Protein AF-A0A967MX78-F1 (afdb_monomer_lite)

Secondary structure (DSSP, 8-state):
-HHHHHHH-GGG--S-TT-----HHHHHHHHHHHHHTT---SS---HHHHHHHHHHHT-TTS-----------

Sequence (73 aa):
MRESLAAIDDRYRAEPLDSSIYDAELEQRVIDFQRDHRLDVDGLAGQQTQIIINSLLGLEDTPRLTTSRLARE

pLDDT: mean 87.99, std 16.81, range [41.34, 98.81]

Foldseek 3Di:
DLLLLCLLDVVLHDPPSPDPDDDPSNLVSLLVVCVVVVHDNPSDCDPVVVVVSVQSNPPVPDDHPDPPPPDDD

Structure (mmCIF, N/CA/C/O backbone):
data_AF-A0A967MX78-F1
#
_entry.id   AF-A0A967MX78-F1
#
loop_
_atom_site.group_PDB
_atom_site.id
_atom_site.type_symbol
_atom_site.label_atom_id
_atom_site.label_alt_id
_atom_site.label_comp_id
_atom_site.label_asym_id
_atom_site.label_entity_id
_atom_site.label_seq_id
_atom_site.pdbx_PDB_ins_code
_atom_site.Cartn_x
_atom_site.Cartn_y
_atom_site.Cartn_z
_atom_site.occupancy
_atom_site.B_iso_or_equiv
_atom_site.auth_seq_id
_atom_site.auth_comp_id
_atom_site.auth_asym_id
_atom_site.auth_atom_id
_atom_site.pdbx_PDB_model_num
ATOM 1 N N . MET A 1 1 ? 10.729 -3.065 4.962 1.00 94.06 1 MET A N 1
ATOM 2 C CA . MET A 1 1 ? 9.681 -2.884 3.925 1.00 94.06 1 MET A CA 1
ATOM 3 C C . MET A 1 1 ? 9.084 -4.218 3.506 1.00 94.06 1 MET A C 1
ATOM 5 O O . MET A 1 1 ? 7.884 -4.381 3.668 1.00 94.06 1 MET A O 1
ATOM 9 N N . ARG A 1 2 ? 9.891 -5.177 3.022 1.00 97.81 2 ARG A N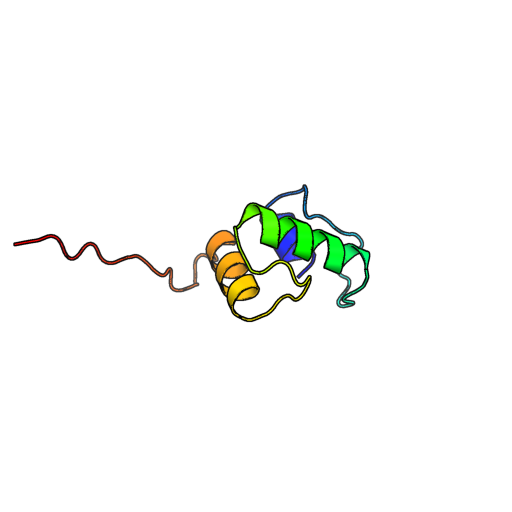 1
ATOM 10 C CA . ARG A 1 2 ? 9.430 -6.546 2.715 1.00 97.81 2 ARG A CA 1
ATOM 11 C C . ARG A 1 2 ? 8.725 -7.194 3.909 1.00 97.81 2 ARG A C 1
ATOM 13 O O . ARG A 1 2 ? 7.579 -7.607 3.784 1.00 97.81 2 ARG A O 1
ATOM 20 N N . GLU A 1 3 ? 9.358 -7.157 5.083 1.00 96.75 3 GLU A N 1
ATOM 21 C CA . GLU A 1 3 ? 8.752 -7.616 6.344 1.00 96.75 3 GLU A CA 1
ATOM 22 C C . GLU A 1 3 ? 7.435 -6.900 6.663 1.00 96.75 3 GLU A C 1
ATOM 24 O O . GLU A 1 3 ? 6.450 -7.542 7.000 1.00 96.75 3 GLU A O 1
ATOM 29 N N . SER A 1 4 ? 7.400 -5.574 6.510 1.00 95.69 4 SER A N 1
ATOM 30 C CA . SER A 1 4 ? 6.214 -4.752 6.767 1.00 95.69 4 SER A CA 1
ATOM 31 C C . SER A 1 4 ? 5.030 -5.162 5.889 1.00 95.69 4 SER A C 1
ATOM 33 O O . SER A 1 4 ? 3.930 -5.346 6.394 1.00 95.69 4 SER A O 1
ATOM 35 N N . LEU A 1 5 ? 5.253 -5.331 4.583 1.00 97.19 5 LEU A N 1
ATOM 36 C CA . LEU A 1 5 ? 4.216 -5.763 3.647 1.00 97.19 5 LEU A CA 1
ATOM 37 C C . LEU A 1 5 ? 3.747 -7.192 3.942 1.00 97.19 5 LEU A C 1
ATOM 39 O O . LEU A 1 5 ? 2.544 -7.428 3.996 1.00 97.19 5 LEU A O 1
ATOM 43 N N . ALA A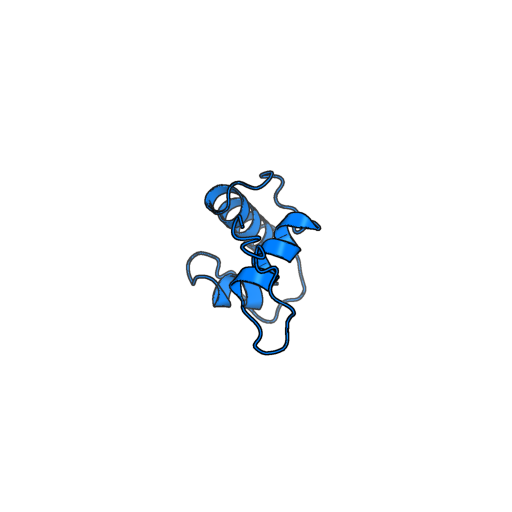 1 6 ? 4.679 -8.112 4.208 1.00 97.44 6 ALA A N 1
ATOM 44 C CA . ALA A 1 6 ? 4.355 -9.493 4.564 1.00 97.44 6 ALA A CA 1
ATOM 45 C C . ALA A 1 6 ? 3.588 -9.604 5.896 1.00 97.44 6 ALA A C 1
ATOM 47 O O . ALA A 1 6 ? 2.742 -10.480 6.045 1.00 97.44 6 ALA A O 1
ATOM 48 N N . ALA A 1 7 ? 3.866 -8.719 6.859 1.00 96.12 7 ALA A N 1
ATOM 49 C CA . ALA A 1 7 ? 3.156 -8.657 8.136 1.00 96.12 7 ALA A CA 1
ATOM 50 C C . ALA A 1 7 ? 1.734 -8.084 8.005 1.00 96.12 7 ALA A C 1
ATOM 52 O O . ALA A 1 7 ? 0.876 -8.408 8.823 1.00 96.12 7 ALA A O 1
ATOM 53 N N . ILE A 1 8 ? 1.478 -7.245 6.994 1.00 95.88 8 ILE A N 1
ATOM 54 C CA . ILE A 1 8 ? 0.133 -6.740 6.685 1.00 95.88 8 ILE A CA 1
ATOM 55 C C . ILE A 1 8 ? -0.711 -7.842 6.039 1.00 95.88 8 ILE A C 1
ATOM 57 O O . ILE A 1 8 ? -1.848 -8.062 6.454 1.00 95.88 8 ILE A O 1
ATOM 61 N N . ASP A 1 9 ? -0.175 -8.508 5.015 1.00 96.88 9 ASP A N 1
ATOM 62 C CA . ASP A 1 9 ? -0.851 -9.588 4.296 1.00 96.88 9 ASP A CA 1
ATOM 63 C C . ASP A 1 9 ? 0.180 -10.446 3.542 1.00 96.88 9 ASP A C 1
ATOM 65 O O . ASP A 1 9 ? 1.053 -9.922 2.843 1.00 96.88 9 ASP A O 1
ATOM 69 N N . ASP A 1 10 ? 0.056 -11.772 3.633 1.00 97.00 10 ASP A N 1
ATOM 70 C CA . ASP A 1 10 ? 0.987 -12.715 3.002 1.00 97.00 10 ASP A CA 1
ATOM 71 C C . ASP A 1 10 ? 1.015 -12.579 1.467 1.00 97.00 10 ASP A C 1
ATOM 73 O O . ASP A 1 10 ? 2.031 -12.865 0.834 1.00 97.00 10 ASP A O 1
ATOM 77 N N . ARG A 1 11 ? -0.046 -12.041 0.845 1.00 97.31 11 ARG A N 1
ATOM 78 C CA . ARG A 1 11 ? -0.071 -11.771 -0.606 1.00 97.31 11 ARG A CA 1
ATOM 79 C C . ARG A 1 11 ? 0.945 -10.725 -1.065 1.00 97.31 11 ARG A C 1
ATOM 81 O O . ARG A 1 11 ? 1.309 -10.710 -2.241 1.00 97.31 11 ARG A O 1
ATOM 88 N N . TYR A 1 12 ? 1.408 -9.863 -0.161 1.00 97.75 12 TYR A N 1
ATOM 89 C CA . TYR A 1 12 ? 2.444 -8.873 -0.446 1.00 97.75 12 TYR A CA 1
ATOM 90 C C . TYR A 1 12 ? 3.853 -9.363 -0.083 1.00 97.75 12 TYR A C 1
ATOM 92 O O . TYR A 1 12 ? 4.803 -8.578 -0.108 1.00 97.75 12 TYR A O 1
ATOM 100 N N . ARG A 1 13 ? 4.019 -10.647 0.259 1.00 97.81 13 ARG A N 1
ATOM 101 C CA . ARG A 1 13 ? 5.329 -11.236 0.546 1.00 97.81 13 ARG A CA 1
ATOM 102 C C . ARG A 1 13 ? 6.226 -11.198 -0.692 1.00 97.81 13 ARG A C 1
ATOM 104 O O . ARG A 1 13 ? 5.839 -11.622 -1.781 1.00 97.81 13 ARG A O 1
ATOM 111 N N . ALA A 1 14 ? 7.454 -10.741 -0.491 1.00 96.75 14 ALA A N 1
ATOM 112 C CA . ALA A 1 14 ? 8.525 -10.794 -1.475 1.00 96.75 14 ALA A CA 1
ATOM 113 C C . ALA A 1 14 ? 9.798 -11.288 -0.778 1.00 96.75 14 ALA A C 1
ATOM 115 O O . ALA A 1 14 ? 10.169 -10.750 0.273 1.00 96.75 14 ALA A O 1
ATOM 116 N N . GLU A 1 15 ? 10.497 -12.261 -1.362 1.00 95.62 15 GLU A N 1
ATOM 117 C CA . GLU A 1 15 ? 11.690 -12.872 -0.761 1.00 95.62 15 GLU A CA 1
ATOM 118 C C . GLU A 1 15 ? 13.012 -12.343 -1.349 1.00 95.62 15 GLU A C 1
ATOM 120 O O . GLU A 1 15 ? 13.073 -11.979 -2.518 1.00 95.62 15 GLU A O 1
ATOM 125 N N . PRO A 1 16 ? 14.099 -12.305 -0.562 1.00 97.06 16 PRO A N 1
ATOM 126 C CA . PRO A 1 16 ? 14.171 -12.667 0.851 1.00 97.06 16 PRO A CA 1
ATOM 127 C C . PRO A 1 16 ? 13.693 -11.517 1.754 1.00 97.06 16 PRO A C 1
ATOM 129 O O . PRO A 1 16 ? 13.885 -10.343 1.439 1.00 97.06 16 PRO A O 1
ATOM 132 N N . LEU A 1 17 ? 13.030 -11.852 2.867 1.00 95.94 17 LEU A N 1
ATOM 133 C CA . LEU A 1 17 ? 12.361 -10.866 3.733 1.00 95.94 17 LEU A CA 1
ATOM 134 C C . LEU A 1 17 ? 13.325 -9.864 4.382 1.00 95.94 17 LEU A C 1
ATOM 136 O O . LEU A 1 17 ? 12.956 -8.707 4.567 1.00 95.94 17 LEU A O 1
ATOM 140 N N . ASP A 1 18 ? 14.546 -10.295 4.685 1.00 95.94 18 ASP A N 1
ATOM 141 C CA . ASP A 1 18 ? 15.609 -9.508 5.317 1.00 95.94 18 ASP A CA 1
ATOM 142 C C . ASP A 1 18 ? 16.390 -8.624 4.327 1.00 95.94 18 ASP A C 1
ATOM 144 O O . ASP A 1 18 ? 17.265 -7.853 4.729 1.00 95.94 18 ASP A O 1
ATOM 148 N N . SER A 1 19 ? 16.066 -8.686 3.030 1.00 96.38 19 SER A N 1
ATOM 149 C CA . SER A 1 19 ? 16.683 -7.817 2.030 1.00 96.38 19 SER A CA 1
ATOM 150 C C . SER A 1 19 ? 16.291 -6.354 2.233 1.00 96.38 19 SER A C 1
ATOM 152 O O . SER A 1 19 ? 15.113 -5.992 2.312 1.00 96.38 19 SER A O 1
ATOM 154 N N . SER A 1 20 ? 17.301 -5.485 2.219 1.00 93.69 20 SER A N 1
ATOM 155 C CA . SER A 1 20 ? 17.138 -4.030 2.178 1.00 93.69 20 SER A CA 1
ATOM 156 C C . SER A 1 20 ? 17.018 -3.470 0.754 1.00 93.69 20 SER A C 1
ATOM 158 O O . SER A 1 20 ? 16.807 -2.267 0.592 1.00 93.69 20 SER A O 1
ATOM 160 N N . ILE A 1 21 ? 17.146 -4.311 -0.280 1.00 97.69 21 ILE A N 1
ATOM 161 C CA . ILE A 1 21 ? 17.103 -3.891 -1.683 1.00 97.69 21 ILE A CA 1
ATOM 162 C C . ILE A 1 21 ? 15.659 -3.700 -2.149 1.00 97.69 21 ILE A C 1
ATOM 164 O O . ILE A 1 21 ? 14.793 -4.555 -1.947 1.00 97.69 21 ILE A O 1
ATOM 168 N N . TYR A 1 22 ? 15.430 -2.569 -2.817 1.00 97.06 22 TYR A N 1
ATOM 169 C CA . TYR A 1 22 ? 14.194 -2.272 -3.529 1.00 97.06 22 TYR A CA 1
ATOM 170 C C . TYR A 1 22 ? 14.334 -2.676 -4.998 1.00 97.06 22 TYR A C 1
ATOM 172 O O . TYR A 1 22 ? 14.814 -1.903 -5.823 1.00 97.06 22 TYR A O 1
ATOM 180 N N . ASP A 1 23 ? 13.990 -3.924 -5.297 1.00 98.12 23 ASP A N 1
ATOM 181 C CA . ASP A 1 23 ? 14.027 -4.506 -6.641 1.00 98.12 23 ASP A CA 1
ATOM 182 C C . ASP A 1 23 ? 12.618 -4.601 -7.257 1.00 98.12 23 ASP A C 1
ATOM 184 O O . ASP A 1 23 ? 11.621 -4.210 -6.648 1.00 98.12 23 ASP A O 1
ATOM 188 N N . ALA A 1 24 ? 12.543 -5.147 -8.472 1.00 98.25 24 ALA A N 1
ATOM 189 C CA . ALA A 1 24 ? 11.301 -5.270 -9.231 1.00 98.25 24 ALA A CA 1
ATOM 190 C C . ALA A 1 24 ? 10.239 -6.146 -8.543 1.00 98.25 24 ALA A C 1
ATOM 192 O O . ALA A 1 24 ? 9.045 -5.944 -8.755 1.00 98.25 24 ALA A O 1
ATO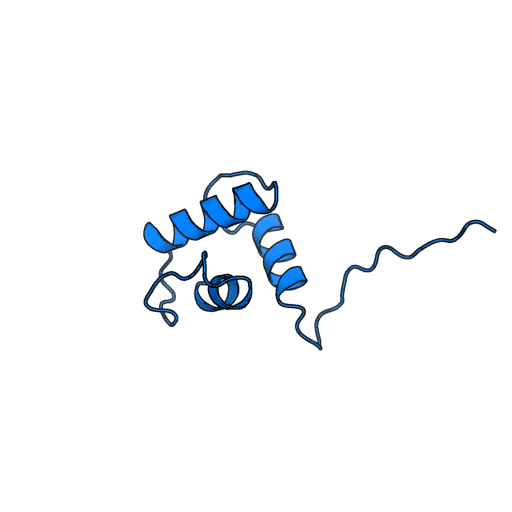M 193 N N . GLU A 1 25 ? 10.644 -7.121 -7.724 1.00 98.31 25 GLU A N 1
ATOM 194 C CA . GLU A 1 25 ? 9.683 -7.943 -6.992 1.00 98.31 25 GLU A CA 1
ATOM 195 C C . GLU A 1 25 ? 9.031 -7.115 -5.880 1.00 98.31 25 GLU A C 1
ATOM 197 O O . GLU A 1 25 ? 7.804 -7.083 -5.777 1.00 98.31 25 GLU A O 1
ATOM 202 N N . LEU A 1 26 ? 9.836 -6.400 -5.083 1.00 98.44 26 LEU A N 1
ATOM 203 C CA . LEU A 1 26 ? 9.309 -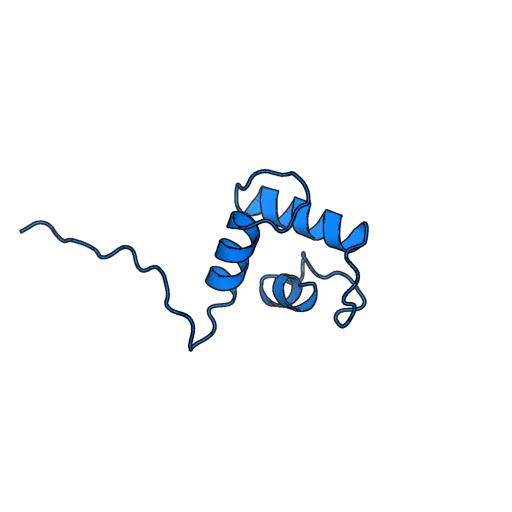5.515 -4.044 1.00 98.44 26 LEU A CA 1
ATOM 204 C C . LEU A 1 26 ? 8.463 -4.384 -4.641 1.00 98.44 26 LEU A C 1
ATOM 206 O O . LEU A 1 26 ? 7.393 -4.088 -4.111 1.00 98.44 26 LEU A O 1
ATOM 210 N N . GLU A 1 27 ? 8.900 -3.791 -5.751 1.00 98.69 27 GLU A N 1
ATOM 211 C CA . GLU A 1 27 ? 8.137 -2.776 -6.481 1.00 98.69 27 GLU A CA 1
ATOM 212 C C . GLU A 1 27 ? 6.757 -3.303 -6.891 1.00 98.69 27 GLU A C 1
ATOM 214 O O . GLU A 1 27 ? 5.746 -2.649 -6.633 1.00 98.69 27 GLU A O 1
ATOM 219 N N . GLN A 1 28 ? 6.683 -4.523 -7.433 1.00 98.69 28 GLN A N 1
ATOM 220 C CA . GLN A 1 28 ? 5.407 -5.130 -7.802 1.00 98.69 28 GLN A CA 1
ATOM 221 C C . GLN A 1 28 ? 4.487 -5.326 -6.588 1.00 98.69 28 GLN A C 1
ATOM 223 O O . GLN A 1 28 ? 3.287 -5.065 -6.682 1.00 98.69 28 GLN A O 1
ATOM 228 N N . ARG A 1 29 ? 5.031 -5.709 -5.423 1.00 98.69 29 ARG A N 1
ATOM 229 C CA . ARG A 1 29 ? 4.231 -5.799 -4.186 1.00 9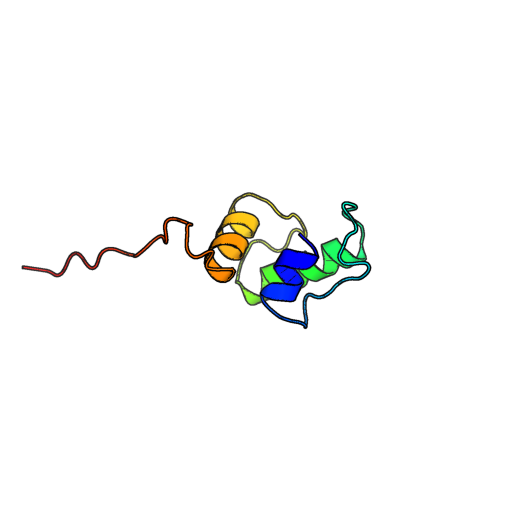8.69 29 ARG A CA 1
ATOM 230 C C . ARG A 1 29 ? 3.737 -4.443 -3.708 1.00 98.69 29 ARG A C 1
ATOM 232 O O . ARG A 1 29 ? 2.621 -4.354 -3.203 1.00 98.69 29 ARG A O 1
ATOM 239 N N . VAL A 1 30 ? 4.533 -3.390 -3.882 1.00 98.56 30 VAL A N 1
ATOM 240 C CA . VAL A 1 30 ? 4.107 -2.021 -3.570 1.00 98.56 30 VAL A CA 1
ATOM 241 C C . VAL A 1 30 ? 3.002 -1.564 -4.517 1.00 98.56 30 VAL A C 1
ATOM 243 O O . VAL A 1 30 ? 2.024 -0.993 -4.045 1.00 98.56 30 VAL A O 1
ATOM 246 N N . ILE A 1 31 ? 3.091 -1.876 -5.810 1.00 98.81 31 ILE A N 1
ATOM 247 C CA . ILE A 1 31 ? 2.032 -1.596 -6.793 1.00 98.81 31 ILE A CA 1
ATOM 248 C C . ILE A 1 31 ? 0.719 -2.278 -6.397 1.00 98.81 31 ILE A C 1
ATOM 250 O O . ILE A 1 31 ? -0.341 -1.648 -6.418 1.00 98.81 31 ILE A O 1
ATOM 254 N N . ASP A 1 32 ? 0.773 -3.558 -6.029 1.00 98.75 32 ASP A N 1
ATOM 255 C CA . ASP A 1 32 ? -0.417 -4.314 -5.631 1.00 98.75 32 ASP A CA 1
ATOM 256 C C . ASP A 1 32 ? -1.024 -3.732 -4.346 1.00 98.75 32 ASP A C 1
ATOM 258 O O . ASP A 1 32 ? -2.223 -3.457 -4.289 1.00 98.75 32 ASP A O 1
ATOM 262 N N . PHE A 1 33 ? -0.179 -3.415 -3.361 1.00 98.62 33 PHE A N 1
ATOM 263 C CA . PHE A 1 33 ? -0.590 -2.724 -2.143 1.00 98.62 33 PHE A CA 1
ATOM 264 C C . PHE A 1 33 ? -1.256 -1.371 -2.437 1.00 98.62 33 PHE A C 1
ATOM 266 O O . PHE A 1 33 ? -2.334 -1.074 -1.921 1.00 98.62 33 PHE A O 1
ATOM 273 N N . GLN A 1 34 ? -0.656 -0.546 -3.294 1.00 98.75 34 GLN A N 1
ATOM 274 C CA . GLN A 1 34 ? -1.210 0.755 -3.665 1.00 98.75 34 GLN A CA 1
ATOM 275 C C . GLN A 1 34 ? -2.590 0.622 -4.311 1.00 98.75 34 GLN A C 1
ATOM 277 O O . GLN A 1 34 ? -3.508 1.357 -3.942 1.00 98.75 34 GLN A O 1
ATOM 282 N N . ARG A 1 35 ? -2.769 -0.340 -5.224 1.00 98.56 35 ARG A N 1
ATOM 283 C CA . ARG A 1 35 ? -4.064 -0.609 -5.870 1.00 98.56 35 ARG A CA 1
ATOM 284 C C . ARG A 1 35 ? -5.134 -0.982 -4.853 1.00 98.56 35 ARG A C 1
ATOM 286 O O . ARG A 1 35 ? -6.223 -0.407 -4.869 1.00 98.56 35 ARG A O 1
ATOM 293 N N . ASP A 1 36 ? -4.811 -1.896 -3.949 1.00 98.38 36 ASP A N 1
ATOM 294 C CA . ASP A 1 36 ? -5.766 -2.416 -2.973 1.00 98.38 36 ASP A CA 1
ATOM 295 C C . ASP A 1 36 ? -6.165 -1.377 -1.921 1.00 98.38 36 ASP A C 1
ATOM 297 O O . ASP A 1 36 ? -7.311 -1.347 -1.466 1.00 98.38 36 ASP A O 1
ATOM 301 N N . HIS A 1 37 ? -5.243 -0.475 -1.582 1.00 97.06 37 HIS A N 1
ATOM 302 C CA . HIS A 1 37 ? -5.463 0.610 -0.628 1.00 97.06 37 HIS A CA 1
ATOM 303 C C . HIS A 1 37 ? -5.846 1.949 -1.285 1.00 97.06 37 HIS A C 1
ATOM 305 O O . HIS A 1 37 ? -5.969 2.953 -0.584 1.00 97.06 37 HIS A O 1
ATOM 311 N N . ARG A 1 38 ? -6.113 1.961 -2.603 1.00 97.31 38 ARG A N 1
ATOM 312 C CA . ARG A 1 38 ? -6.551 3.136 -3.387 1.00 97.31 38 ARG A CA 1
ATOM 313 C C . ARG A 1 38 ? -5.588 4.329 -3.304 1.00 97.31 38 ARG A C 1
ATOM 315 O O . ARG A 1 38 ? -6.021 5.475 -3.190 1.00 97.31 38 ARG A O 1
ATOM 322 N N . LEU A 1 39 ? -4.294 4.039 -3.346 1.00 97.44 39 LEU A N 1
ATOM 323 C CA . LEU A 1 39 ? -3.212 5.018 -3.434 1.00 97.44 39 LEU A CA 1
ATOM 324 C C . LEU A 1 39 ? -2.854 5.305 -4.899 1.00 97.44 39 LEU A C 1
ATOM 326 O O . LEU A 1 39 ? -3.290 4.593 -5.806 1.00 97.44 39 LEU A O 1
ATOM 330 N N . ASP A 1 40 ? -2.021 6.323 -5.118 1.00 97.50 40 ASP A N 1
ATOM 331 C CA . ASP A 1 40 ? -1.349 6.509 -6.403 1.00 97.50 40 ASP A CA 1
ATOM 332 C C . ASP A 1 40 ? -0.481 5.277 -6.697 1.00 97.50 40 ASP A C 1
ATOM 334 O O . ASP A 1 40 ? 0.322 4.858 -5.864 1.00 97.50 40 ASP A O 1
ATOM 338 N N . VAL A 1 41 ? -0.691 4.658 -7.861 1.00 98.38 41 VAL A N 1
ATOM 339 C CA . VAL A 1 41 ? -0.072 3.378 -8.240 1.00 98.38 41 VAL A CA 1
ATOM 340 C C . VAL A 1 41 ? 1.189 3.641 -9.058 1.00 98.38 41 VAL A C 1
ATOM 342 O O . VAL A 1 41 ? 1.210 3.455 -10.276 1.00 98.38 41 VAL A O 1
ATOM 345 N N . ASP A 1 42 ? 2.220 4.137 -8.389 1.00 98.00 42 ASP A N 1
ATOM 346 C CA . ASP A 1 42 ? 3.506 4.508 -8.988 1.00 98.00 42 ASP A CA 1
ATOM 347 C C . ASP A 1 42 ? 4.642 3.530 -8.650 1.00 98.00 42 ASP A C 1
ATOM 349 O O . ASP A 1 42 ? 5.755 3.693 -9.143 1.00 98.00 42 ASP A O 1
ATOM 353 N N . GLY A 1 43 ? 4.372 2.519 -7.817 1.00 97.94 43 GLY A N 1
ATOM 354 C CA . GLY A 1 43 ? 5.376 1.569 -7.345 1.00 97.94 43 GLY A CA 1
ATOM 355 C C . GLY A 1 43 ? 6.396 2.181 -6.392 1.00 97.94 43 GLY A C 1
ATOM 356 O O . GLY A 1 43 ? 7.390 1.532 -6.080 1.00 97.94 43 GLY A O 1
ATOM 357 N N . LEU A 1 44 ? 6.167 3.399 -5.894 1.00 98.06 44 LEU A N 1
ATOM 358 C CA . LEU A 1 44 ? 7.031 4.078 -4.939 1.00 98.06 44 LEU A CA 1
ATOM 359 C C . LEU A 1 44 ? 6.430 4.032 -3.531 1.00 98.06 44 LEU A C 1
ATOM 361 O O . LEU A 1 44 ? 5.307 4.461 -3.255 1.00 98.06 44 LEU A O 1
ATOM 365 N N . ALA A 1 45 ? 7.235 3.597 -2.566 1.00 96.12 45 ALA A N 1
ATOM 366 C CA . ALA A 1 45 ? 6.885 3.665 -1.150 1.00 96.12 45 ALA A CA 1
ATOM 367 C C . ALA A 1 45 ? 7.052 5.094 -0.584 1.00 96.12 45 ALA A C 1
ATOM 369 O O . ALA A 1 45 ? 7.811 5.321 0.361 1.00 96.12 45 ALA A O 1
ATOM 370 N N . GLY A 1 46 ? 6.363 6.068 -1.187 1.00 96.44 46 GLY A N 1
ATOM 371 C CA . GLY A 1 46 ? 6.344 7.468 -0.765 1.00 96.44 46 GLY A CA 1
ATOM 372 C C . GLY A 1 46 ? 5.605 7.696 0.558 1.00 96.44 46 GLY A C 1
ATOM 373 O O . GLY A 1 46 ? 5.161 6.759 1.222 1.00 96.44 46 GLY A O 1
ATOM 374 N N . GLN A 1 47 ? 5.450 8.967 0.945 1.00 96.50 47 GLN A N 1
ATOM 375 C CA . GLN A 1 47 ? 4.881 9.346 2.246 1.00 96.50 47 GLN A CA 1
ATOM 376 C C . GLN A 1 47 ? 3.513 8.698 2.511 1.00 96.50 47 GLN A C 1
ATOM 378 O O . GLN A 1 47 ? 3.317 8.124 3.578 1.00 96.50 47 GLN A O 1
ATOM 383 N N . GLN A 1 48 ? 2.583 8.753 1.551 1.00 96.12 48 GLN A N 1
ATOM 384 C CA . GLN A 1 48 ? 1.243 8.185 1.738 1.00 96.12 48 GLN A CA 1
ATOM 385 C C . GLN A 1 48 ? 1.283 6.663 1.896 1.00 96.12 48 GLN A C 1
ATOM 387 O O . GLN A 1 48 ? 0.688 6.129 2.830 1.00 96.12 48 GLN A O 1
ATOM 392 N N . THR A 1 49 ? 2.059 5.970 1.058 1.00 97.62 49 THR A N 1
ATOM 393 C CA . THR A 1 49 ? 2.276 4.523 1.175 1.00 97.62 49 THR A CA 1
ATOM 394 C C . THR A 1 49 ? 2.800 4.153 2.567 1.00 97.62 49 THR A C 1
ATOM 396 O O . THR A 1 49 ? 2.256 3.259 3.213 1.00 97.62 49 THR A O 1
ATOM 399 N N . GLN A 1 50 ? 3.794 4.886 3.081 1.00 95.62 50 GLN A N 1
ATOM 400 C CA . GLN A 1 50 ? 4.360 4.645 4.413 1.00 95.62 50 GLN A CA 1
ATOM 401 C C . GLN A 1 50 ? 3.367 4.924 5.548 1.00 95.62 50 GLN A C 1
ATOM 403 O O . GLN A 1 50 ? 3.321 4.161 6.512 1.00 95.62 50 GLN A O 1
ATOM 408 N N . ILE A 1 51 ? 2.549 5.978 5.442 1.00 93.88 51 ILE A N 1
ATOM 409 C CA . ILE A 1 51 ? 1.504 6.276 6.434 1.00 93.88 51 ILE A CA 1
ATOM 410 C C . ILE A 1 51 ? 0.524 5.107 6.543 1.00 93.88 51 ILE A C 1
ATOM 412 O O . ILE A 1 51 ? 0.216 4.674 7.656 1.00 93.88 51 ILE A O 1
ATOM 416 N N . ILE A 1 52 ? 0.057 4.570 5.412 1.00 94.88 52 ILE A N 1
ATOM 417 C CA . ILE A 1 52 ? -0.890 3.450 5.420 1.00 94.88 52 ILE A CA 1
ATOM 418 C C . ILE A 1 52 ? -0.230 2.182 5.966 1.00 94.88 52 ILE A C 1
ATOM 420 O O . ILE A 1 52 ? -0.814 1.540 6.836 1.00 94.88 52 ILE A O 1
ATOM 424 N N . ILE A 1 53 ? 0.996 1.856 5.542 1.00 94.94 53 ILE A N 1
ATOM 425 C CA . ILE A 1 53 ? 1.742 0.699 6.066 1.00 94.94 53 ILE A CA 1
ATOM 426 C C . ILE A 1 53 ? 1.867 0.777 7.591 1.00 94.94 53 ILE A C 1
ATOM 428 O O . ILE A 1 53 ? 1.494 -0.163 8.289 1.00 94.94 53 ILE A O 1
ATOM 432 N N . ASN A 1 54 ? 2.319 1.915 8.122 1.00 91.69 54 ASN A N 1
ATOM 433 C CA . ASN A 1 54 ? 2.489 2.094 9.565 1.00 91.69 54 ASN A CA 1
ATOM 434 C C . ASN A 1 54 ? 1.151 2.033 10.318 1.00 91.69 54 ASN A C 1
ATOM 436 O O . ASN A 1 54 ? 1.081 1.471 11.409 1.00 91.69 54 ASN A O 1
ATOM 440 N N . SER A 1 55 ? 0.081 2.567 9.723 1.00 90.19 55 SER A N 1
ATOM 441 C CA . SER A 1 55 ? -1.263 2.522 10.311 1.00 90.19 55 SER A CA 1
ATOM 442 C C . SER A 1 55 ? -1.810 1.094 10.402 1.00 90.19 55 SER A C 1
ATOM 444 O O . SER A 1 55 ? -2.455 0.754 11.393 1.00 90.19 55 SER A O 1
ATOM 446 N N . LEU A 1 56 ? -1.549 0.260 9.389 1.00 91.75 56 LEU A N 1
ATOM 447 C CA . LEU A 1 56 ? -2.002 -1.135 9.332 1.00 91.75 56 LEU A CA 1
ATOM 448 C C . LEU A 1 56 ? -1.187 -2.059 10.236 1.00 91.75 56 LEU A C 1
ATOM 450 O O . LEU A 1 56 ? -1.759 -2.951 10.855 1.00 91.75 56 LEU A O 1
ATOM 454 N N . LEU A 1 57 ? 0.121 -1.819 10.356 1.00 90.06 57 LEU A N 1
ATOM 455 C CA . LEU A 1 57 ? 0.982 -2.566 11.276 1.00 90.06 57 LEU A CA 1
ATOM 456 C C . LEU A 1 57 ? 0.606 -2.350 12.742 1.00 90.06 57 LEU A C 1
ATOM 458 O O . LEU A 1 57 ? 0.951 -3.173 13.584 1.00 90.06 57 LEU A O 1
ATOM 462 N N . GLY A 1 58 ? -0.104 -1.258 13.046 1.00 72.88 58 GLY A N 1
ATOM 463 C CA . GLY A 1 58 ? -0.734 -1.050 14.341 1.00 72.88 58 GLY A CA 1
ATOM 464 C C . GLY A 1 58 ? 0.226 -1.187 15.518 1.00 72.88 58 GLY A C 1
ATOM 465 O O . GLY A 1 58 ? -0.229 -1.655 16.563 1.00 72.88 58 GLY A O 1
ATOM 466 N N . LEU A 1 59 ? 1.502 -0.800 15.345 1.00 63.09 59 LEU A N 1
ATOM 467 C CA . LEU A 1 59 ? 2.543 -0.908 16.371 1.00 63.09 59 LEU A CA 1
ATOM 468 C C . LEU A 1 59 ? 1.975 -0.335 17.672 1.00 63.09 59 LEU A C 1
ATOM 470 O O . LEU A 1 59 ? 1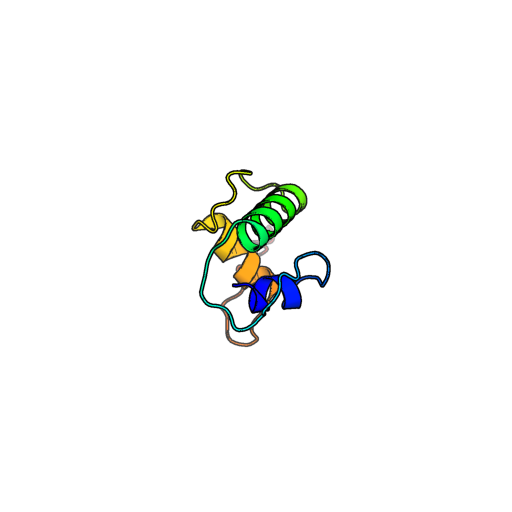.471 0.791 17.670 1.00 63.09 59 LEU A O 1
ATOM 474 N N . GLU A 1 60 ? 1.991 -1.124 18.747 1.00 55.75 60 GLU A N 1
ATOM 475 C CA . GLU A 1 60 ? 1.294 -0.806 20.003 1.00 55.75 60 GLU A CA 1
ATOM 476 C C . GLU A 1 60 ? 1.731 0.548 20.604 1.00 55.75 60 GLU A C 1
ATOM 478 O O . GLU A 1 60 ? 0.951 1.186 21.306 1.00 55.75 60 GLU A O 1
ATOM 483 N N . ASP A 1 61 ? 2.910 1.046 20.208 1.00 56.41 61 ASP A N 1
ATOM 484 C CA . ASP A 1 61 ? 3.481 2.343 20.591 1.00 56.41 61 ASP A CA 1
ATOM 485 C C . ASP A 1 61 ? 3.362 3.459 19.526 1.00 56.41 61 ASP A C 1
ATOM 487 O O . ASP A 1 61 ? 3.891 4.557 19.714 1.00 56.41 61 ASP A O 1
ATOM 491 N N . THR A 1 62 ? 2.685 3.233 18.391 1.00 54.72 62 THR A N 1
ATOM 492 C CA . THR A 1 62 ? 2.482 4.292 17.382 1.00 54.72 62 THR A CA 1
ATOM 493 C C . THR A 1 62 ? 1.204 5.093 17.630 1.00 54.72 62 THR A C 1
ATOM 495 O O . THR A 1 62 ? 0.123 4.509 17.760 1.00 54.72 62 THR A O 1
ATOM 498 N N . PRO A 1 63 ? 1.277 6.440 17.633 1.00 56.66 63 PRO A N 1
ATOM 499 C CA . PRO A 1 63 ? 0.096 7.290 17.692 1.00 56.66 63 PRO A CA 1
ATOM 500 C C . PRO A 1 63 ? -0.850 6.959 16.537 1.00 56.66 63 PRO A C 1
ATOM 502 O O . PRO A 1 63 ? -0.549 7.207 15.369 1.00 56.66 63 PRO A O 1
ATOM 505 N N . ARG A 1 64 ? -2.011 6.385 16.857 1.00 58.09 64 ARG A N 1
ATOM 506 C CA . ARG A 1 64 ? -3.047 6.114 15.860 1.00 58.09 64 ARG A CA 1
ATOM 507 C C . ARG A 1 64 ? -3.761 7.420 15.535 1.00 58.09 64 ARG A C 1
ATOM 509 O O . ARG A 1 64 ? -4.247 8.098 16.442 1.00 58.09 64 ARG A O 1
ATOM 516 N N . LEU A 1 65 ? -3.872 7.746 14.247 1.00 56.72 65 LEU A N 1
ATOM 517 C CA . LEU A 1 65 ? -4.752 8.810 13.764 1.00 56.72 65 LEU A CA 1
ATOM 518 C C . LEU A 1 65 ? -6.204 8.364 13.966 1.00 56.72 65 LEU A C 1
ATOM 520 O O . LEU A 1 65 ? -6.852 7.832 13.069 1.00 56.72 65 LEU A O 1
ATOM 524 N N . THR A 1 66 ? -6.711 8.534 15.183 1.00 63.25 66 THR A N 1
ATOM 525 C CA . THR A 1 66 ? -8.136 8.409 15.446 1.00 63.25 66 THR A CA 1
ATOM 526 C C . THR A 1 66 ? -8.805 9.659 14.899 1.00 63.25 66 THR A C 1
ATOM 528 O O . THR A 1 66 ? -8.468 10.786 15.263 1.00 63.25 66 THR A O 1
ATOM 531 N N . THR A 1 67 ? -9.768 9.486 13.995 1.00 59.50 67 THR A N 1
ATOM 532 C CA . THR A 1 67 ? -10.719 10.559 13.716 1.00 59.50 67 THR A CA 1
ATOM 533 C C . THR A 1 67 ? -11.453 10.811 15.023 1.00 59.50 67 THR A C 1
ATOM 535 O O . THR A 1 67 ? -12.315 10.017 15.407 1.00 59.50 67 THR A O 1
ATOM 538 N N . SER A 1 68 ? -11.066 11.863 15.747 1.00 58.94 68 SER A N 1
ATOM 539 C CA . SER A 1 68 ? -11.813 12.310 16.913 1.00 58.94 68 SER A CA 1
ATOM 540 C C . SER A 1 68 ? -13.251 12.494 16.455 1.00 58.94 68 SER A C 1
ATOM 542 O O . SER A 1 68 ? -13.544 13.326 15.591 1.00 58.94 68 SER A O 1
ATOM 544 N N . ARG A 1 69 ? -14.153 11.665 16.982 1.00 61.81 69 ARG A N 1
ATOM 545 C CA . ARG A 1 69 ? -15.578 11.934 16.911 1.00 61.81 69 ARG A CA 1
ATOM 546 C C . ARG A 1 69 ? -15.770 13.180 17.767 1.00 61.81 69 ARG A C 1
ATOM 548 O O . ARG A 1 69 ? -16.082 13.073 18.947 1.00 61.81 69 ARG A O 1
ATOM 555 N N . LEU A 1 70 ? -15.591 14.354 17.162 1.00 54.91 70 LEU A N 1
ATOM 556 C CA . LEU A 1 70 ? -16.286 15.559 17.585 1.00 54.91 70 LEU A CA 1
ATOM 557 C C . LEU A 1 70 ? -17.765 15.264 17.343 1.00 54.91 70 LEU A C 1
ATOM 559 O O . LEU A 1 70 ? -18.348 15.540 16.294 1.00 54.91 70 LEU A O 1
ATOM 563 N N . ALA A 1 71 ? -18.314 14.528 18.305 1.00 48.50 71 ALA A N 1
ATOM 564 C CA . ALA A 1 71 ? -19.722 14.421 18.540 1.00 48.50 71 ALA A CA 1
ATOM 565 C C . ALA A 1 71 ? -20.228 15.856 18.630 1.00 48.50 71 ALA A C 1
ATOM 567 O O . ALA A 1 71 ? -19.718 16.666 19.399 1.00 48.50 71 ALA A O 1
ATOM 568 N N . ARG A 1 72 ? -21.190 16.146 17.760 1.00 49.81 72 ARG A N 1
ATOM 569 C CA . ARG A 1 72 ? -22.160 17.210 17.965 1.00 49.81 72 ARG A CA 1
ATOM 570 C C . ARG A 1 72 ? -22.621 17.126 19.415 1.00 49.81 72 ARG A C 1
ATOM 572 O O . ARG A 1 72 ? -23.160 16.074 19.743 1.00 49.81 72 ARG A O 1
ATOM 579 N N . GLU A 1 73 ? -22.415 18.185 20.187 1.00 41.34 73 GLU A N 1
ATOM 580 C CA . GLU A 1 73 ? -23.397 18.829 21.072 1.00 41.34 73 GLU A CA 1
ATOM 581 C C . GLU A 1 73 ? -23.051 20.320 21.153 1.00 41.34 73 GLU A C 1
ATOM 583 O O . GLU A 1 73 ? -21.853 20.637 21.338 1.00 41.34 73 GLU A O 1
#

Radius of gyration: 14.29 Å; chains: 1; bounding box: 40×32×30 Å